Protein AF-A0A357AM21-F1 (afdb_monomer)

Structure (mmCIF, N/CA/C/O backbone):
data_AF-A0A357AM21-F1
#
_entry.id   AF-A0A357AM21-F1
#
loop_
_atom_site.group_PDB
_atom_site.id
_atom_site.type_symbol
_atom_site.label_atom_id
_atom_site.label_alt_id
_atom_site.label_comp_id
_atom_site.label_asym_id
_atom_site.label_entity_id
_atom_site.label_seq_id
_atom_site.pdbx_PDB_ins_code
_atom_site.Cartn_x
_atom_site.Cartn_y
_atom_site.Cartn_z
_atom_site.occupancy
_atom_site.B_iso_or_equiv
_atom_site.auth_seq_id
_atom_site.auth_comp_id
_atom_site.auth_asym_id
_atom_site.auth_atom_id
_atom_site.pdbx_PDB_model_num
ATOM 1 N N . MET A 1 1 ? 16.997 20.916 -19.192 1.00 82.62 1 MET A N 1
ATOM 2 C CA . MET A 1 1 ? 16.559 19.640 -18.604 1.00 82.62 1 MET A CA 1
ATOM 3 C C . MET A 1 1 ? 15.488 18.993 -19.462 1.00 82.62 1 MET A C 1
ATOM 5 O O . MET A 1 1 ? 14.490 19.648 -19.767 1.00 82.62 1 MET A O 1
ATOM 9 N N . THR A 1 2 ? 15.699 17.736 -19.837 1.00 97.06 2 THR A N 1
ATOM 10 C CA . THR A 1 2 ? 14.706 16.855 -20.466 1.00 97.06 2 THR A CA 1
ATOM 11 C C . THR A 1 2 ? 13.596 16.484 -19.473 1.00 97.06 2 THR A C 1
ATOM 13 O O . THR A 1 2 ? 13.718 16.720 -18.271 1.00 97.06 2 THR A O 1
ATOM 16 N N . ILE A 1 3 ? 12.493 15.899 -19.955 1.00 96.06 3 ILE A N 1
ATOM 17 C CA . ILE A 1 3 ? 11.417 15.403 -19.075 1.00 96.06 3 ILE A CA 1
ATOM 18 C C . ILE A 1 3 ? 11.943 14.318 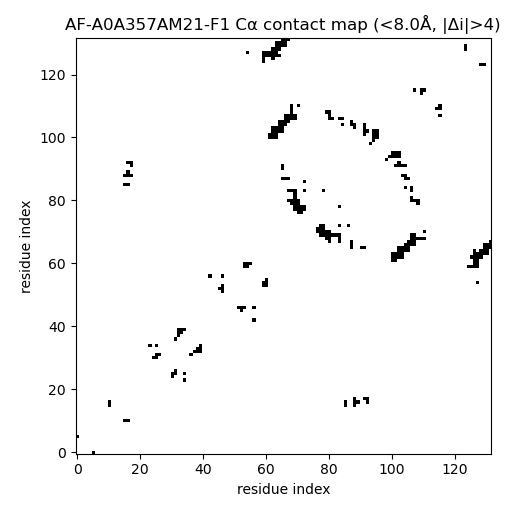-18.128 1.00 96.06 3 ILE A C 1
ATOM 20 O O . ILE A 1 3 ? 11.600 14.332 -16.951 1.00 96.06 3 ILE A O 1
ATOM 24 N N . GLY A 1 4 ? 12.802 13.419 -18.621 1.00 96.62 4 GLY A N 1
ATOM 25 C CA . GLY A 1 4 ? 13.395 12.362 -17.800 1.00 96.62 4 GLY A CA 1
ATOM 26 C C . GLY A 1 4 ? 14.225 12.921 -16.644 1.00 96.62 4 GLY A C 1
ATOM 27 O O . GLY A 1 4 ? 14.042 12.507 -15.505 1.00 96.62 4 GLY A O 1
ATOM 28 N N . GLU A 1 5 ? 15.066 13.925 -16.909 1.00 97.62 5 GLU A N 1
ATOM 29 C CA . GLU A 1 5 ? 15.870 14.587 -15.869 1.00 97.62 5 GLU A CA 1
ATOM 30 C C . GLU A 1 5 ? 14.989 15.267 -14.812 1.00 97.62 5 GLU A C 1
ATOM 32 O O . GLU A 1 5 ? 15.217 15.094 -13.616 1.00 97.62 5 GLU A O 1
ATOM 37 N N . LYS A 1 6 ? 13.931 15.972 -15.243 1.00 98.25 6 LYS A N 1
ATOM 38 C CA . LYS A 1 6 ? 12.957 16.578 -14.320 1.00 98.25 6 LYS A CA 1
ATOM 39 C C . LYS A 1 6 ? 12.241 15.528 -13.472 1.00 98.25 6 LYS A C 1
ATOM 41 O O . LYS A 1 6 ? 12.019 15.762 -12.291 1.00 98.25 6 LYS A O 1
ATOM 46 N N . ALA A 1 7 ? 11.876 14.388 -14.060 1.00 97.88 7 ALA A N 1
ATOM 47 C CA . ALA A 1 7 ? 11.186 13.316 -13.349 1.00 97.88 7 ALA A CA 1
ATOM 48 C C . ALA A 1 7 ? 12.064 12.705 -12.248 1.00 97.88 7 ALA A C 1
ATOM 50 O O . ALA A 1 7 ? 11.586 12.502 -11.134 1.00 97.88 7 ALA A O 1
ATOM 51 N N . VAL A 1 8 ? 13.350 12.468 -12.532 1.00 98.25 8 VAL A N 1
ATOM 52 C CA . VAL A 1 8 ? 14.305 11.975 -11.527 1.00 98.25 8 VAL A CA 1
ATOM 53 C C . VAL A 1 8 ? 14.471 12.989 -10.397 1.00 98.25 8 VAL A C 1
ATOM 55 O O . VAL A 1 8 ? 14.348 12.612 -9.234 1.00 98.25 8 VAL A O 1
ATOM 58 N N . GLN A 1 9 ? 14.687 14.268 -10.722 1.00 98.38 9 GLN A N 1
ATOM 59 C CA . GLN A 1 9 ? 14.807 15.323 -9.713 1.00 98.38 9 GLN A CA 1
ATOM 60 C C . GLN A 1 9 ? 13.558 15.395 -8.823 1.00 98.38 9 GLN A C 1
ATOM 62 O O . GLN A 1 9 ? 13.674 15.385 -7.602 1.00 98.38 9 GLN A O 1
ATOM 67 N N . ALA A 1 10 ? 12.369 15.390 -9.425 1.00 98.31 10 ALA A N 1
ATOM 68 C CA . ALA A 1 10 ? 11.113 15.456 -8.691 1.00 98.31 10 ALA A CA 1
ATOM 69 C C . ALA A 1 10 ? 10.926 14.262 -7.741 1.00 98.31 10 ALA A C 1
ATOM 71 O O . ALA A 1 10 ? 10.541 14.443 -6.594 1.00 98.31 10 ALA A O 1
ATOM 72 N N . HIS A 1 11 ? 11.256 13.041 -8.173 1.00 98.38 11 HIS A N 1
ATOM 73 C CA . HIS A 1 11 ? 11.169 11.858 -7.310 1.00 98.38 11 HIS A CA 1
ATOM 74 C C . HIS A 1 11 ? 12.124 11.917 -6.106 1.00 98.38 11 HIS A C 1
ATOM 76 O O . HIS A 1 11 ? 11.789 11.385 -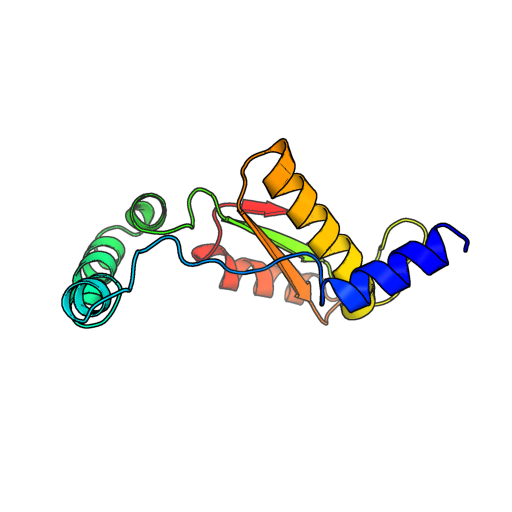5.048 1.00 98.38 11 HIS A O 1
ATOM 82 N N . VAL A 1 12 ? 13.287 12.564 -6.251 1.00 98.31 12 VAL A N 1
ATOM 83 C CA . VAL A 1 12 ? 14.208 12.827 -5.132 1.00 98.31 12 VAL A CA 1
ATOM 84 C C . VAL A 1 12 ? 13.621 13.872 -4.185 1.00 98.31 12 VAL A C 1
ATOM 86 O O . VAL A 1 12 ? 13.625 13.662 -2.975 1.00 98.31 12 VAL A O 1
ATOM 89 N N . GLU A 1 13 ? 13.095 14.974 -4.722 1.00 98.19 13 GLU A N 1
ATOM 90 C CA . GLU A 1 13 ? 12.502 16.061 -3.933 1.00 98.19 13 GLU A CA 1
ATOM 91 C C . GLU A 1 13 ? 11.265 15.608 -3.148 1.00 98.19 13 GLU A C 1
ATOM 93 O O . GLU A 1 13 ? 11.113 15.967 -1.983 1.00 98.19 13 GLU A O 1
ATOM 98 N N . TRP A 1 14 ? 10.403 14.794 -3.760 1.00 97.94 14 TRP A N 1
ATOM 99 C CA . TRP A 1 14 ? 9.203 14.258 -3.115 1.00 97.94 14 TRP A CA 1
ATOM 100 C C . TRP A 1 14 ? 9.485 13.083 -2.174 1.00 97.94 14 TRP A C 1
ATOM 102 O O . TRP A 1 14 ? 8.643 12.766 -1.342 1.00 97.94 14 TRP A O 1
ATOM 112 N N . GLN A 1 15 ? 10.662 12.454 -2.285 1.00 97.38 15 GLN A N 1
ATOM 113 C CA . GLN A 1 15 ? 11.016 11.230 -1.554 1.00 97.38 15 GLN A CA 1
ATOM 114 C C . GLN A 1 15 ? 10.037 10.070 -1.827 1.00 97.38 15 GLN A C 1
ATOM 116 O O . GLN A 1 15 ? 9.663 9.324 -0.925 1.00 97.38 15 GLN A O 1
ATOM 121 N N . GLY A 1 16 ? 9.640 9.909 -3.094 1.00 97.50 16 GLY A N 1
ATOM 122 C CA . GLY A 1 16 ? 8.512 9.059 -3.496 1.00 97.50 16 GLY A CA 1
ATOM 123 C C . GLY A 1 16 ? 7.236 9.876 -3.707 1.00 97.50 16 GLY A C 1
ATOM 124 O O . GLY A 1 16 ? 7.220 11.083 -3.507 1.00 97.50 16 GLY A O 1
ATOM 125 N N . LYS A 1 17 ? 6.166 9.256 -4.204 1.00 98.06 17 LYS A N 1
ATOM 126 C CA . LYS A 1 17 ? 4.940 9.984 -4.610 1.00 98.06 17 LYS A CA 1
ATOM 127 C C . LYS A 1 17 ? 3.747 9.806 -3.683 1.00 98.06 17 LYS A C 1
ATOM 129 O O . LYS A 1 17 ? 2.680 10.348 -3.967 1.00 98.06 17 LYS A O 1
ATOM 134 N N . ILE A 1 18 ? 3.892 9.006 -2.635 1.00 97.94 18 ILE A N 1
ATOM 135 C CA . ILE A 1 18 ? 2.804 8.679 -1.717 1.00 97.94 18 ILE A CA 1
ATOM 136 C C . ILE A 1 18 ? 3.255 8.852 -0.273 1.00 97.94 18 ILE A C 1
ATOM 138 O O . ILE A 1 18 ? 4.426 8.695 0.055 1.00 97.94 18 ILE A O 1
ATOM 142 N N . GLU A 1 19 ? 2.292 9.114 0.597 1.00 97.69 19 GLU A N 1
ATOM 143 C CA . GLU A 1 19 ? 2.487 9.227 2.036 1.00 97.69 19 GLU A CA 1
ATOM 144 C C . GLU A 1 19 ? 1.284 8.626 2.773 1.00 97.69 19 GLU A C 1
ATOM 146 O O . GLU A 1 19 ? 0.187 8.502 2.219 1.00 97.69 19 GLU A O 1
ATOM 151 N N . VAL A 1 20 ? 1.487 8.245 4.035 1.00 97.50 20 VAL A N 1
ATOM 152 C CA . VAL A 1 20 ? 0.411 7.784 4.919 1.00 97.50 20 VAL A CA 1
ATOM 153 C C . VAL A 1 20 ? 0.076 8.906 5.887 1.00 97.50 20 VAL A C 1
ATOM 155 O O . VAL A 1 20 ? 0.868 9.238 6.764 1.00 97.50 20 VAL A O 1
ATOM 158 N N . ILE A 1 21 ? -1.125 9.460 5.751 1.00 96.19 21 ILE A N 1
ATOM 159 C CA . ILE A 1 21 ? -1.614 10.546 6.601 1.00 96.19 21 ILE A CA 1
ATOM 160 C C . ILE A 1 21 ? -2.670 9.989 7.555 1.00 96.19 21 ILE A C 1
ATOM 162 O O . ILE A 1 21 ? -3.617 9.320 7.127 1.00 96.19 21 ILE A O 1
ATOM 166 N N . SER A 1 22 ? -2.532 10.281 8.853 1.00 95.94 22 SER A N 1
ATOM 167 C CA . SER A 1 22 ? -3.542 9.886 9.838 1.00 95.94 22 SER A CA 1
ATOM 168 C C . SER A 1 22 ? -4.874 10.571 9.549 1.00 95.94 22 SER A C 1
ATOM 170 O O . SER A 1 22 ? -4.950 11.790 9.411 1.00 95.94 22 SER A O 1
ATOM 172 N N . ARG A 1 23 ? -5.947 9.777 9.508 1.00 95.00 23 ARG A N 1
ATOM 173 C CA . ARG A 1 23 ? -7.323 10.291 9.444 1.00 95.00 23 ARG A CA 1
ATOM 174 C C . ARG A 1 23 ? -7.927 10.522 10.825 1.00 95.00 23 ARG A C 1
ATOM 176 O O . ARG A 1 23 ? -8.868 11.298 10.945 1.00 95.00 23 ARG A O 1
ATOM 183 N N . ALA A 1 24 ? -7.422 9.822 11.840 1.00 96.12 24 ALA A N 1
ATOM 184 C CA . ALA A 1 24 ? -7.843 10.017 13.217 1.00 96.12 24 ALA A CA 1
ATOM 185 C C . ALA A 1 24 ? -7.057 11.198 13.812 1.00 96.12 24 ALA A C 1
ATOM 187 O O . ALA A 1 24 ? -5.825 11.218 13.681 1.00 96.12 24 ALA A O 1
ATOM 188 N N . PRO A 1 25 ? -7.724 12.175 14.452 1.00 94.56 25 PRO A N 1
ATOM 189 C CA . PRO A 1 25 ? -7.023 13.191 15.221 1.00 94.56 25 PRO A CA 1
ATOM 190 C C . PRO A 1 25 ? -6.334 12.519 16.411 1.00 94.56 25 PRO A C 1
ATOM 192 O O . PRO A 1 25 ? -6.926 11.673 17.080 1.00 94.56 25 PRO A O 1
ATOM 195 N N . VAL A 1 26 ? -5.068 12.864 16.634 1.00 96.69 26 VAL A N 1
ATOM 196 C CA . VAL A 1 26 ? -4.284 12.402 17.785 1.00 96.69 26 VAL A CA 1
ATOM 197 C C . VAL A 1 26 ? -3.469 13.585 18.298 1.00 96.69 26 VAL A C 1
ATOM 199 O O . VAL A 1 26 ? -2.285 13.734 18.011 1.00 96.69 26 VAL A O 1
ATOM 202 N N . THR A 1 27 ? -4.145 14.480 19.008 1.00 97.50 27 THR A N 1
ATOM 203 C CA . THR A 1 27 ? -3.591 15.731 19.546 1.00 97.50 27 THR A CA 1
ATOM 204 C C . THR A 1 27 ? -3.453 15.707 21.064 1.00 97.50 27 THR A C 1
ATOM 206 O O . THR A 1 27 ? -2.727 16.515 21.641 1.00 97.50 27 THR A O 1
ATOM 209 N N . ASN A 1 28 ? -4.130 14.768 21.726 1.00 97.69 28 ASN A N 1
ATOM 210 C CA . ASN A 1 28 ? -4.121 14.616 23.173 1.00 97.69 28 ASN A CA 1
ATOM 211 C C . ASN A 1 28 ? -4.231 13.137 23.584 1.00 97.69 28 ASN A C 1
ATOM 213 O O . ASN A 1 28 ? -4.376 12.233 22.758 1.00 97.69 28 ASN A O 1
ATOM 217 N N . LYS A 1 29 ? -4.126 12.891 24.893 1.00 97.81 29 LYS A N 1
ATOM 218 C CA . LYS A 1 29 ? -4.117 11.543 25.472 1.00 97.81 29 LYS A CA 1
ATOM 219 C C . LYS A 1 29 ? -5.441 10.799 25.277 1.00 97.81 29 LYS A C 1
ATOM 221 O O . LYS A 1 29 ? -5.418 9.584 25.079 1.00 97.81 29 LYS A O 1
ATOM 226 N N . ASP A 1 30 ? -6.565 11.502 25.345 1.00 97.69 30 ASP A N 1
ATOM 227 C CA . ASP A 1 30 ? -7.888 10.886 25.233 1.00 97.69 30 ASP A CA 1
ATOM 228 C C . ASP A 1 30 ? -8.131 10.423 23.793 1.00 97.69 30 ASP A C 1
ATOM 230 O O . ASP A 1 30 ? -8.514 9.278 23.567 1.00 97.69 30 ASP A O 1
ATOM 234 N N . GLU A 1 31 ? -7.776 11.255 22.811 1.00 97.62 31 GLU A N 1
ATOM 235 C CA . GLU A 1 31 ? -7.787 10.895 21.389 1.00 97.62 31 GLU A CA 1
ATOM 236 C C . GLU A 1 31 ? -6.870 9.706 21.083 1.00 97.62 31 GLU A C 1
ATOM 238 O O . GLU A 1 31 ? -7.288 8.758 20.417 1.00 97.62 31 GLU A O 1
ATOM 243 N N . LEU A 1 32 ? -5.646 9.700 21.626 1.00 97.62 32 LEU A N 1
ATOM 244 C CA . LEU A 1 32 ? -4.735 8.559 21.495 1.00 97.62 32 LEU A CA 1
ATOM 245 C C . LEU A 1 32 ? -5.339 7.278 22.091 1.00 97.62 32 LEU A C 1
ATOM 247 O O . LEU A 1 32 ? -5.208 6.206 21.507 1.00 97.62 32 LEU A O 1
ATOM 251 N N . SER A 1 33 ? -6.018 7.390 23.233 1.00 97.44 33 SER A N 1
ATOM 252 C CA . SER A 1 33 ? -6.647 6.257 23.920 1.00 97.44 33 SER A CA 1
ATOM 253 C C . SER A 1 33 ? -7.842 5.682 23.156 1.00 97.44 33 SER A C 1
ATOM 255 O O . SER A 1 33 ? -8.177 4.517 23.353 1.00 97.44 33 SER A O 1
ATOM 257 N N . ILE A 1 34 ? -8.482 6.479 22.293 1.00 97.44 34 ILE A N 1
ATOM 258 C CA . ILE A 1 34 ? -9.557 6.043 21.391 1.00 97.44 34 ILE A CA 1
ATOM 259 C C . ILE A 1 34 ? -8.973 5.420 20.120 1.00 97.44 34 ILE A C 1
ATOM 261 O O . ILE A 1 34 ? -9.387 4.332 19.723 1.00 97.44 34 ILE A O 1
ATOM 265 N N . ALA A 1 35 ? -8.011 6.099 19.484 1.00 97.06 35 ALA A N 1
ATOM 266 C CA . ALA A 1 35 ? -7.378 5.640 18.247 1.00 97.06 35 ALA A CA 1
ATOM 267 C C . ALA A 1 35 ? -6.511 4.385 18.452 1.00 97.06 35 ALA A C 1
ATOM 269 O O . ALA A 1 35 ? -6.281 3.623 17.512 1.00 97.06 35 ALA A O 1
ATOM 270 N N . TYR A 1 36 ? -6.027 4.173 19.676 1.00 96.38 36 TYR A N 1
ATOM 271 C CA . TYR A 1 36 ? -5.177 3.056 20.056 1.00 96.38 36 TYR A CA 1
ATOM 272 C C . TYR A 1 36 ? -5.625 2.452 21.395 1.00 96.38 36 TYR A C 1
ATOM 274 O O . TYR A 1 36 ? -6.814 2.397 21.694 1.00 96.38 36 TYR A O 1
ATOM 282 N N . THR A 1 37 ? -4.703 1.917 22.191 1.00 92.25 37 THR A N 1
ATOM 283 C CA . THR A 1 37 ? -5.014 1.287 23.475 1.00 92.25 37 THR A CA 1
ATOM 284 C C . THR A 1 37 ? -5.533 2.311 24.494 1.00 92.25 37 THR A C 1
ATOM 286 O O . THR A 1 37 ? -4.882 3.338 24.687 1.00 92.25 37 THR A O 1
ATOM 289 N N . PRO A 1 38 ? -6.625 2.011 25.228 1.00 95.88 38 PRO A N 1
ATOM 290 C CA . PRO A 1 38 ? -7.386 0.754 25.222 1.00 95.88 38 PRO A CA 1
ATOM 291 C C . PRO A 1 38 ? -8.543 0.685 24.206 1.00 95.88 38 PRO A C 1
ATOM 293 O O . PRO A 1 38 ? -9.074 -0.403 23.988 1.00 95.88 38 PRO A O 1
ATOM 296 N N . GLY A 1 39 ? -8.945 1.797 23.587 1.00 96.62 39 GLY A N 1
ATOM 297 C CA . GLY A 1 39 ? -10.147 1.902 22.750 1.00 96.62 39 GLY A CA 1
ATOM 298 C C . GLY A 1 39 ? -10.166 0.988 21.521 1.00 96.62 39 GLY A C 1
ATOM 299 O O . GLY A 1 39 ? -11.202 0.398 21.214 1.00 96.62 39 GLY A O 1
ATOM 300 N N . VAL A 1 40 ? -9.015 0.787 20.871 1.00 97.69 40 VAL A N 1
ATOM 301 C CA . VAL A 1 40 ? -8.863 -0.052 19.664 1.00 97.69 40 VAL A CA 1
ATOM 302 C C . VAL A 1 40 ? -9.304 -1.507 19.868 1.00 97.69 40 VAL A C 1
ATOM 304 O O . VAL A 1 40 ? -9.646 -2.192 18.905 1.00 97.69 40 VAL A O 1
ATOM 307 N N . ALA A 1 41 ? -9.361 -1.986 21.116 1.00 98.44 41 ALA A N 1
ATOM 308 C CA . ALA A 1 41 ? -9.828 -3.333 21.423 1.00 98.44 41 ALA A CA 1
ATOM 309 C C . ALA A 1 41 ? -11.286 -3.562 20.987 1.00 98.44 41 ALA A C 1
ATOM 311 O O . ALA A 1 41 ? -11.617 -4.651 20.518 1.00 98.44 41 ALA A O 1
ATOM 312 N N . GLN A 1 42 ? -12.154 -2.550 21.097 1.00 98.56 42 GLN A N 1
ATOM 313 C CA . GLN A 1 42 ? -13.575 -2.726 20.802 1.00 98.56 42 GLN A CA 1
ATOM 314 C C . GLN A 1 42 ? -13.841 -2.966 19.303 1.00 98.56 42 GLN A C 1
ATOM 316 O O . GLN A 1 42 ? -14.499 -3.963 18.999 1.00 98.56 42 GLN A O 1
ATOM 321 N N . PRO A 1 43 ? -13.306 -2.167 18.351 1.00 98.44 43 PRO A N 1
ATOM 322 C CA . PRO A 1 43 ? -13.391 -2.496 16.926 1.00 98.44 43 PRO A CA 1
ATOM 323 C C . PRO A 1 43 ? -12.851 -3.891 16.586 1.00 98.44 43 PRO A C 1
ATOM 325 O O . PRO A 1 43 ? -13.478 -4.609 15.812 1.00 98.44 43 PRO A O 1
ATOM 328 N N . CYS A 1 44 ? -11.738 -4.316 17.199 1.00 98.56 44 CYS A N 1
ATOM 329 C CA . CYS A 1 44 ? -11.186 -5.658 16.987 1.00 98.56 44 CYS A CA 1
ATOM 330 C C . CYS A 1 44 ? -12.167 -6.765 17.402 1.00 98.56 44 CYS A C 1
ATOM 332 O O . CYS A 1 44 ? -12.368 -7.716 16.650 1.00 98.56 44 CYS A O 1
ATOM 334 N N . LEU A 1 45 ? -12.801 -6.640 18.573 1.00 98.62 45 LEU A N 1
ATOM 335 C CA . LEU A 1 45 ? -13.797 -7.605 19.052 1.00 98.62 45 LEU A CA 1
ATOM 336 C C . LEU A 1 45 ? -15.065 -7.609 18.190 1.00 98.62 45 LEU A C 1
ATOM 338 O O . LEU A 1 45 ? -15.676 -8.658 18.006 1.00 98.62 45 LEU A O 1
ATOM 342 N N . GLU A 1 46 ? -15.468 -6.460 17.645 1.00 98.75 46 GLU A N 1
ATOM 343 C CA . GLU A 1 46 ? -16.591 -6.390 16.706 1.00 98.75 46 GLU A CA 1
ATOM 344 C C . GLU A 1 46 ? -16.272 -7.094 15.380 1.00 98.75 46 GLU A C 1
ATOM 346 O O . GLU A 1 46 ? -17.090 -7.883 14.914 1.00 98.75 46 GLU A O 1
ATOM 351 N N . ILE A 1 47 ? -15.071 -6.894 14.824 1.00 98.62 47 ILE A N 1
ATOM 352 C CA . ILE A 1 47 ? -14.610 -7.591 13.608 1.00 98.62 47 ILE A CA 1
ATOM 353 C C . ILE A 1 47 ? -14.433 -9.095 13.857 1.00 98.62 47 ILE A C 1
ATOM 355 O O . ILE A 1 47 ? -14.679 -9.910 12.974 1.00 98.62 47 ILE A O 1
ATOM 359 N N . GLN A 1 48 ? -14.025 -9.493 15.065 1.00 98.50 48 GLN A N 1
ATOM 360 C CA . GLN A 1 48 ? -13.919 -10.908 15.424 1.00 98.50 48 GLN A CA 1
ATOM 361 C C . GLN A 1 48 ? -15.283 -11.613 15.398 1.00 98.50 48 GLN A C 1
ATOM 363 O O . GLN A 1 48 ? -15.355 -12.783 15.025 1.00 98.50 48 GLN A O 1
ATOM 368 N N . LYS A 1 49 ? -16.356 -10.921 15.806 1.00 98.62 49 LYS A N 1
ATOM 369 C CA . LYS A 1 49 ? -17.728 -11.456 15.763 1.00 98.62 49 LYS A CA 1
ATOM 370 C C . LYS A 1 49 ? -18.269 -11.521 14.337 1.00 98.62 49 LYS A C 1
ATOM 372 O O . LYS A 1 49 ? -19.013 -12.442 14.020 1.00 98.62 49 LYS A O 1
ATOM 377 N N . ASP A 1 50 ? -17.914 -10.537 13.517 1.00 98.38 50 ASP A N 1
ATOM 378 C CA . ASP A 1 50 ? -18.343 -10.415 12.130 1.00 98.38 50 ASP A CA 1
ATOM 379 C C . ASP A 1 50 ? -17.236 -9.768 11.285 1.00 98.38 50 ASP A C 1
ATOM 381 O O . ASP A 1 50 ? -16.964 -8.569 11.384 1.00 98.38 50 ASP A O 1
ATOM 385 N N . VAL A 1 51 ? -16.598 -10.579 10.438 1.00 97.69 51 VAL A N 1
ATOM 386 C CA . VAL A 1 51 ? -15.447 -10.169 9.623 1.00 97.69 51 VAL A CA 1
ATOM 387 C C . VAL A 1 51 ? -15.818 -9.066 8.626 1.00 97.69 51 VAL A C 1
ATOM 389 O O . VAL A 1 51 ? -14.962 -8.236 8.293 1.00 97.69 51 VAL A O 1
ATOM 392 N N . AS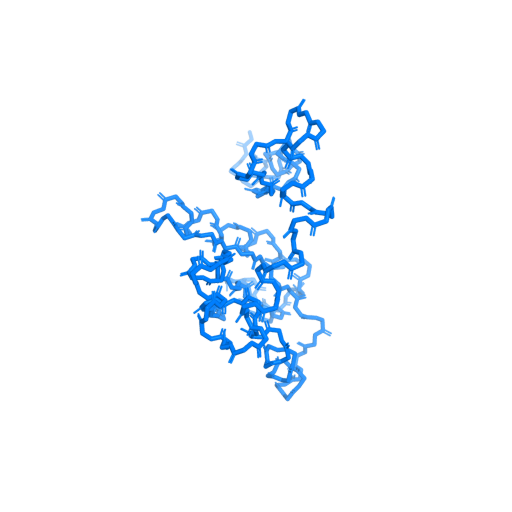P A 1 52 ? -17.075 -8.990 8.183 1.00 97.62 52 ASP A N 1
ATOM 393 C CA . ASP A 1 52 ? -17.511 -7.987 7.206 1.00 97.62 52 ASP A CA 1
ATOM 394 C C . ASP A 1 52 ? -17.543 -6.576 7.803 1.00 97.62 52 ASP A C 1
ATOM 396 O O . ASP A 1 52 ? -17.302 -5.600 7.087 1.00 97.62 52 ASP A O 1
ATOM 400 N N . LYS A 1 53 ? -17.635 -6.446 9.136 1.00 98.50 53 LYS A N 1
ATOM 401 C CA . LYS A 1 53 ? -17.433 -5.158 9.822 1.00 98.50 53 LYS A CA 1
ATOM 402 C C . LYS A 1 53 ? -16.054 -4.553 9.573 1.00 98.50 53 LYS A C 1
ATOM 404 O O . LYS A 1 53 ? -15.870 -3.360 9.799 1.00 98.50 53 LYS A O 1
ATOM 409 N N . SER A 1 54 ? -15.077 -5.317 9.073 1.00 98.38 54 SER A N 1
ATOM 410 C CA . SER A 1 54 ? -13.795 -4.751 8.634 1.00 98.38 54 SER A CA 1
ATOM 411 C C . SER A 1 54 ? -13.953 -3.724 7.506 1.00 98.38 54 SER A C 1
ATOM 413 O O . SER A 1 54 ? -13.149 -2.796 7.428 1.00 98.38 54 SER A O 1
ATOM 415 N N . TYR A 1 55 ? -14.990 -3.827 6.667 1.00 98.25 55 TYR A N 1
ATOM 416 C CA . TYR A 1 55 ? -15.301 -2.812 5.659 1.00 98.25 55 TYR A CA 1
ATOM 417 C C . TYR A 1 55 ? -15.802 -1.508 6.304 1.00 98.25 55 TYR A C 1
ATOM 419 O O . TYR A 1 55 ? -15.419 -0.423 5.872 1.00 98.25 55 TYR A O 1
ATOM 427 N N . GLU A 1 56 ? -16.576 -1.593 7.384 1.00 98.25 56 GLU A N 1
ATOM 428 C CA . GLU A 1 56 ? -17.125 -0.426 8.088 1.00 98.25 56 GLU A CA 1
ATOM 429 C C . GLU A 1 56 ? -16.107 0.241 9.023 1.00 98.25 56 GLU A C 1
ATOM 431 O O . GLU A 1 56 ? -15.964 1.463 9.045 1.00 98.25 56 GLU A O 1
ATOM 436 N N . LEU A 1 57 ? -15.385 -0.569 9.800 1.00 98.19 57 LEU A N 1
ATOM 437 C CA . LEU A 1 57 ? -14.557 -0.123 10.924 1.00 98.19 57 LEU A CA 1
ATOM 438 C C . LEU A 1 57 ? -13.097 0.147 10.542 1.00 98.19 57 LEU A C 1
ATOM 440 O O . LEU A 1 57 ? -12.302 0.552 11.389 1.00 98.19 57 LEU A O 1
ATOM 444 N N . THR A 1 58 ? -12.715 -0.080 9.283 1.00 98.12 58 THR A N 1
ATOM 445 C CA . THR A 1 58 ? -11.339 0.128 8.812 1.00 98.12 58 THR A CA 1
ATOM 446 C C . THR A 1 58 ? -11.301 0.799 7.440 1.00 98.12 58 THR A C 1
ATOM 448 O O . THR A 1 58 ? -12.323 1.024 6.788 1.00 98.12 58 THR A O 1
ATOM 451 N N . ARG A 1 59 ? -10.092 1.106 6.951 1.00 97.44 59 ARG A N 1
ATOM 452 C CA . ARG A 1 59 ? -9.897 1.597 5.579 1.00 97.44 59 ARG A CA 1
ATOM 453 C C . ARG A 1 59 ? -10.109 0.533 4.504 1.00 97.44 59 ARG A C 1
ATOM 455 O O . ARG A 1 59 ? -10.147 0.916 3.338 1.00 97.44 59 ARG A O 1
ATOM 462 N N . ARG A 1 60 ? -10.299 -0.748 4.857 1.00 97.94 60 ARG A N 1
ATOM 463 C CA . ARG A 1 60 ? -10.454 -1.855 3.899 1.00 97.94 60 ARG A CA 1
ATOM 464 C C . ARG A 1 60 ? -11.475 -1.548 2.800 1.00 97.94 60 ARG A C 1
ATOM 466 O O . ARG A 1 60 ? -11.191 -1.840 1.648 1.00 97.94 60 ARG A O 1
ATOM 473 N N . HIS A 1 61 ? -12.593 -0.878 3.103 1.00 98.00 61 HIS A N 1
ATOM 474 C CA . HIS A 1 61 ? -13.604 -0.520 2.091 1.00 98.00 61 HIS A CA 1
ATOM 475 C C . HIS A 1 61 ? -13.116 0.361 0.941 1.00 98.00 61 HIS A C 1
ATOM 477 O O . HIS A 1 61 ? -13.767 0.404 -0.096 1.00 98.00 61 HIS A O 1
ATOM 483 N N . ASN A 1 62 ? -12.016 1.090 1.115 1.00 98.44 62 ASN A N 1
ATOM 484 C CA . ASN A 1 62 ? -11.516 2.023 0.112 1.00 98.44 62 ASN A CA 1
ATOM 485 C C . ASN A 1 62 ? -9.989 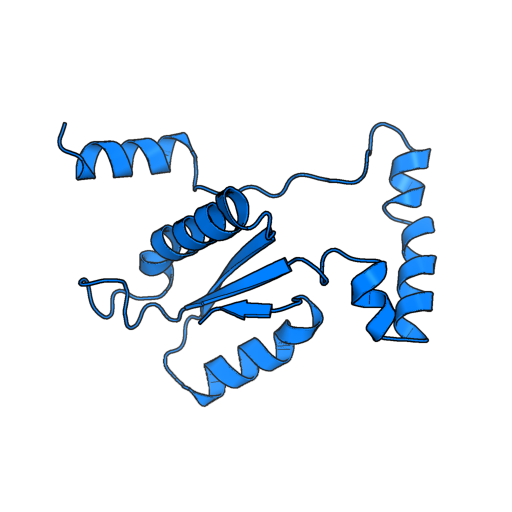1.930 -0.057 1.00 98.44 62 ASN A C 1
ATOM 487 O O . ASN A 1 62 ? -9.375 2.887 -0.519 1.00 98.44 62 ASN A O 1
ATOM 491 N N . LEU A 1 63 ? -9.379 0.808 0.350 1.00 98.62 63 LEU A N 1
ATOM 492 C CA . LEU A 1 63 ? -7.945 0.554 0.212 1.00 98.62 63 LEU A CA 1
ATOM 493 C C . LEU A 1 63 ? -7.691 -0.558 -0.815 1.00 98.62 63 LEU A C 1
ATOM 495 O O . LEU A 1 63 ? -8.147 -1.688 -0.635 1.00 98.62 63 LEU A O 1
ATOM 499 N N . VAL A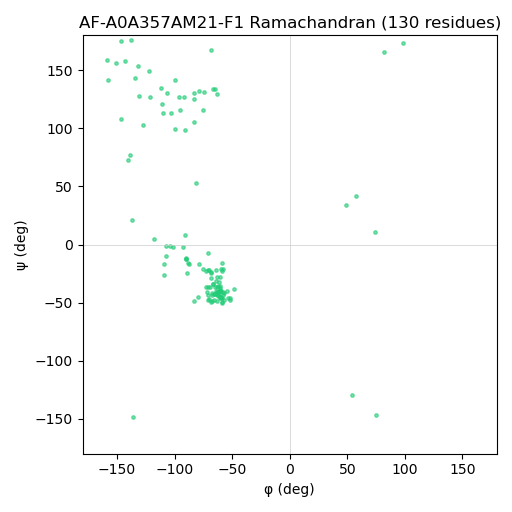 1 64 ? -6.935 -0.247 -1.867 1.00 98.69 64 VAL A N 1
ATOM 500 C CA . VAL A 1 64 ? -6.567 -1.173 -2.950 1.00 98.69 64 VAL A CA 1
ATOM 501 C C . VAL A 1 64 ? -5.071 -1.481 -2.913 1.00 98.69 64 VAL A C 1
ATOM 503 O O . VAL A 1 64 ? -4.246 -0.576 -2.797 1.00 98.69 64 VAL A O 1
ATOM 506 N N . ALA A 1 65 ? -4.703 -2.754 -3.054 1.00 98.75 65 ALA A N 1
ATOM 507 C CA . ALA A 1 65 ? -3.312 -3.137 -3.289 1.00 98.75 65 ALA A CA 1
ATOM 508 C C . ALA A 1 65 ? -2.980 -3.007 -4.778 1.00 98.75 65 ALA A C 1
ATOM 510 O O . ALA A 1 65 ? -3.652 -3.617 -5.607 1.00 98.75 65 ALA A O 1
ATOM 511 N N . VAL A 1 66 ? -1.935 -2.254 -5.114 1.00 98.69 66 VAL A N 1
ATOM 512 C CA . VAL A 1 66 ? -1.382 -2.176 -6.472 1.00 98.69 66 VAL A CA 1
ATOM 513 C C . VAL A 1 66 ? -0.160 -3.081 -6.527 1.00 98.69 66 VAL A C 1
ATOM 515 O O . VAL A 1 66 ? 0.910 -2.723 -6.038 1.00 98.69 66 VAL A O 1
ATOM 518 N N . VAL A 1 67 ? -0.342 -4.281 -7.059 1.00 98.50 67 VAL A N 1
ATOM 519 C CA . VAL A 1 67 ? 0.631 -5.369 -7.006 1.00 98.50 67 VAL A CA 1
ATOM 520 C C . VAL A 1 67 ? 1.406 -5.455 -8.315 1.00 98.50 67 VAL A C 1
ATOM 522 O O . VAL A 1 67 ? 0.845 -5.283 -9.388 1.00 98.50 67 VAL A O 1
ATOM 525 N N . THR A 1 68 ? 2.701 -5.743 -8.237 1.00 98.31 68 THR A N 1
ATOM 526 C CA . THR A 1 68 ? 3.522 -6.094 -9.403 1.00 98.31 68 THR A CA 1
ATOM 527 C C . THR A 1 68 ? 4.658 -7.017 -8.983 1.00 98.31 68 THR A C 1
ATOM 529 O O . THR A 1 68 ? 5.083 -6.986 -7.832 1.00 98.31 68 THR A O 1
ATOM 532 N N . ASP A 1 69 ? 5.195 -7.803 -9.907 1.00 98.00 69 ASP A N 1
ATOM 533 C CA . ASP A 1 69 ? 6.484 -8.486 -9.758 1.00 98.00 69 ASP A CA 1
ATOM 534 C C . ASP A 1 69 ? 7.610 -7.800 -10.562 1.00 98.00 69 ASP A C 1
ATOM 536 O O . ASP A 1 69 ? 8.758 -8.236 -10.544 1.00 98.00 69 ASP A O 1
ATOM 540 N N . GLY A 1 70 ? 7.288 -6.718 -11.285 1.00 97.75 70 GLY A N 1
ATOM 541 C CA . GLY A 1 70 ? 8.229 -5.994 -12.138 1.00 97.75 70 GLY A CA 1
ATOM 542 C C . GLY A 1 70 ? 8.592 -6.698 -13.451 1.00 97.75 70 GLY A C 1
ATOM 543 O O . GLY A 1 70 ? 9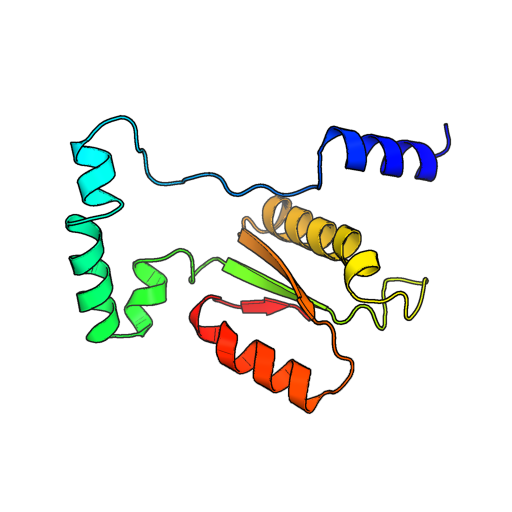.502 -6.237 -14.143 1.00 97.75 70 GLY A O 1
ATOM 544 N N . SER A 1 71 ? 7.890 -7.777 -13.822 1.00 96.88 71 SER A N 1
ATOM 545 C CA . SER A 1 71 ? 8.154 -8.527 -15.061 1.00 96.88 71 SER A CA 1
ATOM 546 C C . SER A 1 71 ? 7.723 -7.797 -16.341 1.00 96.88 71 SER A C 1
ATOM 548 O O . SER A 1 71 ? 8.266 -8.064 -17.413 1.00 96.88 71 SER A O 1
ATOM 550 N N . ALA A 1 72 ? 6.780 -6.854 -16.239 1.00 95.56 72 ALA A N 1
ATOM 551 C CA . ALA A 1 72 ? 6.246 -6.082 -17.362 1.00 95.56 72 ALA A CA 1
ATOM 552 C C . ALA A 1 72 ? 6.018 -4.608 -16.983 1.00 95.56 72 ALA A C 1
ATOM 554 O O . ALA A 1 72 ? 4.886 -4.145 -16.815 1.00 95.56 72 ALA A O 1
ATOM 555 N N . VAL A 1 73 ? 7.105 -3.846 -16.837 1.00 93.75 73 VAL A N 1
ATOM 556 C CA . VAL A 1 73 ? 7.019 -2.422 -16.484 1.00 93.75 73 VAL A CA 1
ATOM 557 C C . VAL A 1 73 ? 6.968 -1.563 -17.748 1.00 93.75 73 VAL A C 1
ATOM 559 O O . VAL A 1 73 ? 7.994 -1.235 -18.343 1.00 93.75 73 VAL A O 1
ATOM 562 N N . LEU A 1 74 ? 5.759 -1.154 -18.144 1.00 93.31 74 LEU A N 1
ATOM 563 C CA . LEU A 1 74 ? 5.520 -0.322 -19.334 1.00 93.31 74 LEU A CA 1
ATOM 564 C C . LEU A 1 74 ? 6.152 -0.960 -20.592 1.00 93.31 74 LEU A C 1
ATOM 566 O O . LEU A 1 74 ? 5.936 -2.136 -20.863 1.00 93.31 74 LEU A O 1
ATOM 570 N N . GLY A 1 75 ? 6.935 -0.197 -21.360 1.00 93.06 75 GLY A N 1
ATOM 571 C CA . GLY A 1 75 ? 7.724 -0.695 -22.492 1.00 93.06 75 GLY A CA 1
ATOM 572 C C . GLY A 1 75 ? 9.149 -1.129 -22.130 1.00 93.06 75 GLY A C 1
ATOM 573 O O . GLY A 1 75 ? 9.945 -1.362 -23.033 1.00 93.06 75 GLY A O 1
ATOM 574 N N . LEU A 1 76 ? 9.496 -1.189 -20.839 1.00 94.88 76 LEU A N 1
ATOM 575 C CA . LEU A 1 76 ? 10.854 -1.494 -20.367 1.00 94.88 76 LEU A CA 1
ATOM 576 C C . LEU A 1 76 ? 11.090 -2.998 -20.161 1.00 94.88 76 LEU A C 1
ATOM 578 O O . LEU A 1 76 ? 12.230 -3.421 -19.999 1.00 94.88 76 LEU A O 1
ATOM 582 N N . GLY A 1 77 ? 10.027 -3.807 -20.192 1.00 96.31 77 GLY A N 1
ATOM 583 C CA . GLY A 1 77 ? 10.099 -5.251 -19.980 1.00 96.31 77 GLY A CA 1
ATOM 584 C C . GLY A 1 77 ? 10.309 -5.619 -18.511 1.00 96.31 77 GLY A C 1
ATOM 585 O O . GLY A 1 77 ? 9.798 -4.940 -17.615 1.00 96.31 77 GLY A O 1
ATOM 586 N N . ASN A 1 78 ? 11.042 -6.712 -18.284 1.00 97.19 78 ASN A N 1
ATOM 587 C CA . ASN A 1 78 ? 11.358 -7.193 -16.945 1.00 97.19 78 ASN A CA 1
ATOM 588 C C . ASN A 1 78 ? 12.565 -6.434 -16.388 1.00 97.19 78 ASN A C 1
ATOM 590 O O . ASN A 1 78 ? 13.702 -6.678 -16.794 1.00 97.19 78 ASN A O 1
ATOM 594 N N . ILE A 1 79 ? 12.300 -5.521 -15.457 1.00 97.94 79 ILE A N 1
ATOM 595 C CA . ILE A 1 79 ? 13.320 -4.716 -14.768 1.00 97.94 79 ILE A CA 1
ATOM 596 C C . ILE A 1 79 ? 13.334 -4.966 -13.254 1.00 97.94 79 ILE A C 1
ATOM 598 O O . ILE A 1 79 ? 14.091 -4.327 -12.525 1.00 97.94 79 ILE A O 1
ATOM 602 N N . GLY A 1 80 ? 12.518 -5.913 -12.789 1.00 97.50 80 GLY A N 1
ATOM 603 C CA . GLY A 1 80 ? 12.409 -6.292 -11.389 1.00 97.50 80 GLY A CA 1
ATOM 604 C C . GLY A 1 80 ? 11.503 -5.381 -10.545 1.00 97.50 80 GLY A C 1
ATOM 605 O O . GLY A 1 80 ? 11.118 -4.279 -10.958 1.00 97.50 80 GLY A O 1
ATOM 606 N N . PRO A 1 81 ? 11.133 -5.851 -9.342 1.00 97.44 81 PRO A N 1
ATOM 607 C CA . PRO A 1 81 ? 10.086 -5.250 -8.519 1.00 97.44 81 PRO A CA 1
ATOM 608 C C . PRO A 1 81 ? 10.445 -3.848 -8.010 1.00 97.44 81 PRO A C 1
ATOM 610 O O . PRO A 1 81 ? 9.611 -2.947 -8.075 1.00 97.44 81 PRO A O 1
ATOM 613 N N . GLU A 1 82 ? 11.681 -3.613 -7.559 1.00 97.75 82 GLU A N 1
ATOM 614 C CA . GLU A 1 82 ? 12.113 -2.293 -7.075 1.00 97.75 82 GLU A CA 1
ATOM 615 C C . GLU A 1 82 ? 12.085 -1.237 -8.179 1.00 97.75 82 GLU A C 1
ATOM 617 O O . GLU A 1 82 ? 11.657 -0.108 -7.945 1.00 97.75 82 GLU A O 1
ATOM 622 N N . ALA A 1 83 ? 12.502 -1.598 -9.395 1.00 97.94 83 ALA A N 1
ATOM 623 C CA . ALA A 1 83 ? 12.471 -0.685 -10.532 1.00 97.94 83 ALA A CA 1
ATOM 624 C C . ALA A 1 83 ? 11.035 -0.418 -11.020 1.00 97.94 83 ALA A C 1
ATOM 626 O O . ALA A 1 83 ? 10.770 0.624 -11.621 1.00 97.94 83 ALA A O 1
ATOM 627 N N . GLY A 1 84 ? 10.093 -1.320 -10.720 1.00 97.62 84 GLY A N 1
ATOM 628 C CA . GLY A 1 84 ? 8.658 -1.122 -10.921 1.00 97.62 84 GLY A CA 1
ATOM 629 C C . GLY A 1 84 ? 7.995 -0.199 -9.889 1.00 97.62 84 GLY A C 1
ATOM 630 O O . GLY A 1 84 ? 6.955 0.392 -10.194 1.00 97.62 84 GLY A O 1
ATOM 631 N N . MET A 1 85 ? 8.596 -0.012 -8.706 1.00 98.19 85 MET A N 1
ATOM 632 C CA . MET A 1 85 ? 8.021 0.777 -7.603 1.00 98.19 85 MET A CA 1
ATOM 633 C C . MET A 1 85 ? 7.574 2.189 -8.022 1.00 98.19 85 MET A C 1
ATOM 635 O O . MET A 1 85 ? 6.429 2.551 -7.736 1.00 98.19 85 MET A O 1
ATOM 639 N N . PRO A 1 86 ? 8.370 2.981 -8.775 1.00 98.31 86 PRO A N 1
ATOM 640 C CA . PRO A 1 86 ? 7.942 4.308 -9.201 1.00 98.31 86 PRO A CA 1
ATOM 641 C C . PRO A 1 86 ? 6.684 4.267 -10.080 1.00 98.31 86 PRO A C 1
ATOM 643 O O . PRO A 1 86 ? 5.868 5.187 -10.028 1.00 98.31 86 PRO A O 1
ATOM 646 N N . VAL A 1 87 ? 6.485 3.220 -10.883 1.00 98.38 87 VAL A N 1
ATOM 647 C CA . VAL A 1 87 ? 5.263 3.064 -11.686 1.00 98.38 87 VAL A CA 1
ATOM 648 C C . VAL A 1 87 ? 4.074 2.712 -10.791 1.00 98.38 87 VAL A C 1
ATOM 650 O O . VAL A 1 87 ? 2.998 3.283 -10.973 1.00 98.38 87 VAL A O 1
ATOM 653 N N . MET A 1 88 ? 4.265 1.847 -9.792 1.00 98.56 88 MET A N 1
ATOM 654 C CA . MET A 1 88 ? 3.195 1.453 -8.867 1.00 98.56 88 MET A CA 1
ATOM 655 C C . MET A 1 88 ? 2.739 2.604 -7.971 1.00 98.56 88 MET A C 1
ATOM 657 O O . MET A 1 88 ? 1.537 2.823 -7.826 1.00 98.56 88 MET A O 1
ATOM 661 N N . GLU A 1 89 ? 3.661 3.418 -7.454 1.00 98.62 89 GLU A N 1
ATOM 662 C CA . GLU A 1 89 ? 3.299 4.668 -6.777 1.00 98.62 89 GLU A CA 1
ATOM 663 C C . GLU A 1 89 ? 2.544 5.618 -7.716 1.00 98.62 89 GLU A C 1
ATOM 665 O O . GLU A 1 89 ? 1.568 6.246 -7.318 1.00 98.62 89 GLU A O 1
ATOM 670 N N . GLY A 1 90 ? 2.953 5.696 -8.988 1.00 98.38 90 GLY A N 1
ATOM 671 C CA . GLY A 1 90 ? 2.246 6.479 -10.004 1.00 98.38 90 GLY A CA 1
ATOM 672 C C . GLY A 1 90 ? 0.799 6.019 -10.186 1.00 98.38 90 GLY A C 1
ATOM 673 O O . GLY A 1 90 ? -0.109 6.847 -10.166 1.00 98.38 90 GLY A O 1
ATOM 674 N N . LYS A 1 91 ? 0.561 4.704 -10.280 1.00 98.50 91 LYS A N 1
ATOM 675 C CA . LYS A 1 91 ? -0.797 4.134 -10.284 1.00 98.50 91 LYS A CA 1
ATOM 676 C C . LYS A 1 91 ? -1.570 4.534 -9.018 1.00 98.50 91 LYS A C 1
ATOM 678 O O . LYS A 1 91 ? -2.735 4.908 -9.126 1.00 98.50 91 LYS A O 1
ATOM 683 N N . CYS A 1 92 ? -0.936 4.521 -7.842 1.00 98.75 92 CYS A N 1
ATOM 684 C CA . CYS A 1 92 ? -1.580 4.937 -6.590 1.00 98.75 92 CYS A CA 1
ATOM 685 C C . CYS A 1 92 ? -2.003 6.415 -6.613 1.00 98.75 92 CYS A C 1
ATOM 687 O O . CYS A 1 92 ? -3.121 6.738 -6.210 1.00 98.75 92 CYS A O 1
ATOM 689 N N . VAL A 1 93 ? -1.164 7.302 -7.164 1.00 98.56 93 VAL A N 1
ATOM 690 C CA . VAL A 1 93 ? -1.518 8.715 -7.385 1.00 98.56 93 VAL A CA 1
ATOM 691 C C . VAL A 1 93 ? -2.756 8.834 -8.274 1.00 98.56 93 VAL A C 1
ATOM 693 O O . VAL A 1 93 ? -3.635 9.639 -7.973 1.00 98.56 93 VAL A O 1
ATOM 696 N N . LEU A 1 94 ? -2.8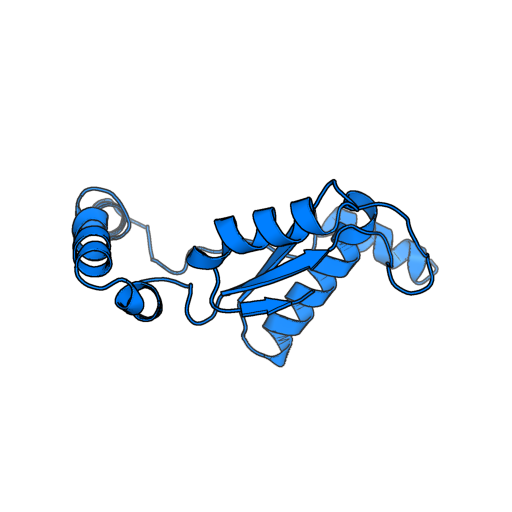77 8.022 -9.332 1.00 98.44 94 LEU A N 1
ATOM 697 C CA . LEU A 1 94 ? -4.057 8.029 -10.209 1.00 98.44 94 LEU A CA 1
ATOM 698 C C . LEU A 1 94 ? -5.324 7.558 -9.480 1.00 98.44 94 LEU A C 1
ATOM 700 O O . LEU A 1 94 ? -6.348 8.241 -9.551 1.00 98.44 94 LEU A O 1
ATOM 704 N N . PHE A 1 95 ? -5.249 6.440 -8.745 1.00 98.69 95 PHE A N 1
ATOM 705 C CA . PHE A 1 95 ? -6.351 5.945 -7.909 1.00 98.69 95 PHE A CA 1
ATOM 706 C C . PHE A 1 95 ? -6.847 7.024 -6.949 1.00 98.69 95 PHE A C 1
ATOM 708 O O . PHE A 1 95 ? -8.054 7.272 -6.856 1.00 98.69 95 PHE A O 1
ATOM 715 N N . LYS A 1 96 ? -5.914 7.718 -6.289 1.00 98.25 96 LYS A N 1
ATOM 716 C CA . LYS A 1 96 ? -6.270 8.754 -5.330 1.00 98.25 96 LYS A CA 1
ATOM 717 C C . LYS A 1 96 ? -6.844 9.999 -5.998 1.00 98.25 96 LYS A C 1
ATOM 719 O O . LYS A 1 96 ? -7.891 10.482 -5.575 1.00 98.25 96 LYS A O 1
ATOM 724 N N . SER A 1 97 ? -6.186 10.496 -7.041 1.00 98.38 97 SER A N 1
ATOM 725 C CA . SER A 1 97 ? -6.511 11.782 -7.673 1.00 98.38 97 SER A CA 1
ATOM 726 C C . SER A 1 97 ? -7.820 11.742 -8.455 1.00 98.38 97 SER A C 1
ATOM 728 O O . SER A 1 97 ? -8.557 12.724 -8.459 1.00 98.38 97 SER A O 1
ATOM 730 N N . PHE A 1 98 ? -8.119 10.616 -9.107 1.00 98.31 98 PHE A N 1
ATOM 731 C CA . PHE A 1 98 ? -9.270 10.507 -10.007 1.00 98.31 98 PHE A CA 1
ATOM 732 C C . PHE A 1 98 ? -10.396 9.629 -9.459 1.00 98.31 98 PHE A C 1
ATOM 734 O O . PHE A 1 98 ? -11.549 9.832 -9.826 1.00 98.31 98 PHE A O 1
ATOM 741 N N . GLY A 1 99 ? -10.083 8.673 -8.581 1.00 97.69 99 GLY A N 1
ATOM 742 C CA . GLY A 1 99 ? -11.072 7.769 -7.989 1.00 97.69 99 GLY A CA 1
ATOM 743 C C . GLY A 1 99 ? -11.381 8.039 -6.517 1.00 97.69 99 GLY A C 1
ATOM 744 O O . GLY A 1 99 ? -12.301 7.432 -5.980 1.00 97.69 99 GLY A O 1
ATOM 745 N N . ASN A 1 100 ? -10.611 8.904 -5.843 1.00 97.88 100 ASN A N 1
ATOM 746 C CA . ASN A 1 100 ? -10.596 9.011 -4.378 1.00 97.88 100 ASN A CA 1
ATOM 747 C C . ASN A 1 100 ? -10.449 7.639 -3.678 1.00 97.88 100 ASN A C 1
ATOM 749 O O . ASN A 1 100 ? -10.979 7.412 -2.585 1.00 97.88 100 ASN A O 1
ATOM 753 N N . VAL A 1 101 ? -9.702 6.735 -4.314 1.00 98.50 101 VAL A N 1
ATOM 754 C CA . VAL A 1 101 ? -9.376 5.407 -3.794 1.00 98.50 101 VAL A CA 1
ATOM 755 C C . VAL A 1 101 ? -8.014 5.482 -3.122 1.00 98.50 101 VAL A C 1
ATOM 757 O O . VAL A 1 101 ? -7.056 5.963 -3.729 1.00 98.50 101 VAL A O 1
ATOM 760 N N . ASP A 1 102 ? -7.914 5.034 -1.870 1.00 98.50 102 ASP A N 1
ATOM 761 C CA . ASP A 1 102 ? -6.601 4.873 -1.250 1.00 98.50 102 ASP A CA 1
ATOM 762 C C . ASP A 1 102 ? -5.950 3.630 -1.865 1.00 98.50 102 ASP A C 1
ATOM 764 O O . ASP A 1 102 ? -6.565 2.570 -1.971 1.00 98.50 102 ASP A O 1
ATOM 768 N N . ALA A 1 103 ? -4.702 3.753 -2.296 1.00 98.56 103 ALA A N 1
ATOM 769 C CA . ALA A 1 103 ? -3.984 2.679 -2.962 1.00 98.56 103 ALA A CA 1
ATOM 770 C C . ALA A 1 103 ? -2.577 2.557 -2.383 1.00 98.56 103 ALA A C 1
ATOM 772 O O . ALA A 1 103 ? -1.958 3.567 -2.043 1.00 98.56 103 ALA A O 1
ATOM 773 N N . PHE A 1 104 ? -2.088 1.324 -2.263 1.00 98.44 104 PHE A N 1
ATOM 774 C CA . PHE A 1 104 ? -0.770 1.044 -1.705 1.00 98.44 104 PHE A CA 1
ATOM 775 C C . PHE A 1 104 ? 0.024 0.096 -2.616 1.00 98.44 104 PHE A C 1
ATOM 777 O O . PHE A 1 104 ? -0.502 -0.962 -2.980 1.00 98.44 104 PHE A O 1
ATOM 784 N N . PRO A 1 105 ? 1.266 0.444 -3.001 1.00 98.44 105 PRO A N 1
ATOM 785 C CA . PRO A 1 105 ? 2.063 -0.362 -3.911 1.00 98.44 105 PRO A CA 1
ATOM 786 C C . PRO A 1 105 ? 2.693 -1.556 -3.182 1.00 98.44 105 PRO A C 1
ATOM 788 O O . PRO A 1 105 ? 3.311 -1.401 -2.130 1.00 98.44 105 PRO A O 1
ATOM 791 N N . LEU A 1 106 ? 2.574 -2.752 -3.761 1.00 98.25 106 LEU A N 1
ATOM 792 C CA . LEU A 1 106 ? 3.177 -3.990 -3.264 1.00 98.25 106 LEU A CA 1
ATOM 793 C C . LEU A 1 106 ? 3.976 -4.667 -4.383 1.00 98.25 106 LEU A C 1
ATOM 795 O O . LEU A 1 106 ? 3.415 -5.314 -5.264 1.00 98.25 106 LEU A O 1
ATOM 799 N N . CYS A 1 107 ? 5.299 -4.534 -4.338 1.00 98.00 107 CYS A N 1
ATOM 800 C CA . CYS A 1 107 ? 6.187 -5.161 -5.316 1.00 98.00 107 CYS A CA 1
ATOM 801 C C . CYS A 1 107 ? 6.700 -6.506 -4.771 1.00 98.00 107 CYS A C 1
ATOM 803 O O . CYS A 1 107 ? 7.397 -6.543 -3.756 1.00 98.00 107 CYS A O 1
ATOM 805 N N . ILE A 1 108 ? 6.344 -7.616 -5.418 1.00 98.25 108 ILE A N 1
ATOM 806 C CA . ILE A 1 108 ? 6.665 -8.979 -4.978 1.00 98.25 108 ILE A CA 1
ATOM 807 C C . ILE A 1 108 ? 7.981 -9.431 -5.622 1.00 98.25 108 ILE A C 1
ATOM 809 O O . ILE A 1 108 ? 8.131 -9.417 -6.838 1.00 98.25 108 ILE A O 1
ATOM 813 N N . ARG A 1 109 ? 8.936 -9.887 -4.803 1.00 97.75 109 ARG A N 1
ATOM 814 C CA . ARG A 1 109 ? 10.233 -10.440 -5.245 1.00 97.75 109 ARG A CA 1
ATOM 815 C C . ARG A 1 109 ? 10.136 -11.906 -5.669 1.00 97.75 109 ARG A C 1
ATOM 817 O O . ARG A 1 109 ? 10.853 -12.758 -5.151 1.00 97.75 109 ARG A O 1
ATOM 824 N N . SER A 1 110 ? 9.211 -12.209 -6.570 1.00 97.38 110 SER A N 1
ATOM 825 C CA . SER A 1 110 ? 9.049 -13.537 -7.160 1.00 97.38 110 SER A CA 1
ATOM 826 C C . SER A 1 110 ? 8.311 -13.426 -8.485 1.00 97.38 110 SER A C 1
ATOM 828 O O . SER A 1 110 ? 7.366 -12.652 -8.576 1.00 97.38 110 SER A O 1
ATOM 830 N N . HIS A 1 111 ? 8.719 -14.232 -9.465 1.00 96.56 111 HIS A N 1
ATOM 831 C CA . HIS A 1 111 ? 8.003 -14.435 -10.729 1.00 96.56 111 HIS A CA 1
ATOM 832 C C . HIS A 1 111 ? 7.204 -15.748 -10.734 1.00 96.56 111 HIS A C 1
ATOM 834 O O . HIS A 1 111 ? 6.516 -16.061 -11.704 1.00 96.56 111 HIS A O 1
ATOM 840 N N . GLU A 1 112 ? 7.288 -16.529 -9.653 1.00 98.19 112 GLU A N 1
ATOM 841 C CA . GLU A 1 112 ? 6.573 -17.793 -9.541 1.00 98.19 112 GLU A CA 1
ATOM 842 C C . GLU A 1 112 ? 5.097 -17.513 -9.269 1.00 98.19 112 GLU A C 1
ATOM 844 O O . GLU A 1 112 ? 4.736 -16.983 -8.213 1.00 98.19 112 GLU A O 1
ATOM 849 N N . VAL A 1 113 ? 4.239 -17.896 -10.215 1.00 98.06 113 VAL A N 1
ATOM 850 C CA . VAL A 1 113 ? 2.793 -17.628 -10.175 1.00 98.06 113 VAL A CA 1
ATOM 851 C C . VAL A 1 113 ? 2.175 -18.088 -8.856 1.00 98.06 113 VAL A C 1
ATOM 853 O O . VAL A 1 113 ? 1.486 -17.308 -8.201 1.00 98.06 113 VAL A O 1
ATOM 856 N N . ASP A 1 114 ? 2.475 -19.311 -8.417 1.00 98.44 114 ASP A N 1
ATOM 857 C CA . ASP A 1 114 ? 1.933 -19.861 -7.170 1.00 98.44 114 ASP A CA 1
ATOM 858 C C . ASP A 1 114 ? 2.373 -19.057 -5.942 1.00 98.44 114 ASP A C 1
ATOM 860 O O . ASP A 1 114 ? 1.590 -18.854 -5.011 1.00 98.44 114 ASP A O 1
ATOM 864 N N . THR A 1 115 ? 3.605 -18.537 -5.957 1.00 98.44 115 THR A N 1
ATOM 865 C CA . THR A 1 115 ? 4.108 -17.675 -4.883 1.00 98.44 115 THR A CA 1
ATOM 866 C C . THR A 1 115 ? 3.350 -16.354 -4.871 1.00 98.44 115 THR A C 1
ATOM 868 O O . THR A 1 115 ? 2.839 -15.965 -3.824 1.00 98.44 115 THR A O 1
ATOM 871 N N . ILE A 1 116 ? 3.208 -15.697 -6.026 1.00 98.38 116 ILE A N 1
ATOM 872 C CA . ILE A 1 116 ? 2.483 -14.425 -6.158 1.00 98.38 116 ILE A CA 1
ATOM 873 C C . ILE A 1 116 ? 1.027 -14.584 -5.701 1.00 98.38 116 ILE A C 1
ATOM 875 O O . ILE A 1 116 ? 0.552 -13.818 -4.860 1.00 98.38 116 ILE A O 1
ATOM 879 N N . VAL A 1 117 ? 0.326 -15.602 -6.207 1.00 98.44 117 VAL A N 1
ATOM 880 C CA . VAL A 1 117 ? -1.076 -15.878 -5.861 1.00 98.44 117 VAL A CA 1
ATOM 881 C C . VAL A 1 117 ? -1.220 -16.138 -4.364 1.00 98.44 117 VAL A C 1
ATOM 883 O O . VAL A 1 117 ? -2.100 -15.560 -3.723 1.00 98.44 117 VAL A O 1
ATOM 886 N N . ASN A 1 118 ? -0.347 -16.965 -3.783 1.00 98.62 118 ASN A N 1
ATOM 887 C CA . ASN A 1 118 ? -0.386 -17.253 -2.354 1.00 98.62 118 ASN A CA 1
ATOM 888 C C . ASN A 1 118 ? -0.099 -16.002 -1.508 1.00 98.62 118 ASN A C 1
ATOM 890 O O . ASN A 1 118 ? -0.813 -15.744 -0.539 1.00 98.62 118 ASN A O 1
ATOM 894 N N . THR A 1 119 ? 0.884 -15.184 -1.892 1.00 98.50 119 THR A N 1
ATOM 895 C CA . THR A 1 119 ? 1.184 -13.914 -1.217 1.00 98.50 119 THR A CA 1
ATOM 896 C C . THR A 1 119 ? -0.024 -12.979 -1.226 1.00 98.50 119 THR A C 1
ATOM 898 O O . THR A 1 119 ? -0.417 -12.486 -0.169 1.00 98.50 119 THR A O 1
ATOM 901 N N . ILE A 1 120 ? -0.662 -12.773 -2.382 1.00 98.31 120 ILE A N 1
ATOM 902 C CA . ILE A 1 120 ? -1.851 -11.912 -2.492 1.00 98.31 120 ILE A CA 1
ATOM 903 C C . ILE A 1 120 ? -2.999 -12.468 -1.646 1.00 98.31 120 ILE A C 1
ATOM 905 O O . ILE A 1 120 ? -3.641 -11.718 -0.911 1.00 98.31 120 ILE A O 1
ATOM 909 N N . LYS A 1 121 ? -3.233 -13.785 -1.696 1.00 98.31 121 LYS A N 1
ATOM 910 C CA . LYS A 1 121 ? -4.283 -14.454 -0.916 1.00 98.31 121 LYS A CA 1
ATOM 911 C C . LYS A 1 121 ? -4.115 -14.229 0.587 1.00 98.31 121 LYS A C 1
ATOM 913 O O . LYS A 1 121 ? -5.098 -13.948 1.266 1.00 98.31 121 LYS A O 1
ATOM 918 N N . LEU A 1 122 ? -2.890 -14.329 1.102 1.00 98.19 122 LEU A N 1
ATOM 919 C CA . LEU A 1 122 ? -2.600 -14.118 2.524 1.00 98.19 122 LEU A CA 1
ATOM 920 C C . LEU A 1 122 ? -2.778 -12.655 2.957 1.00 98.19 122 LEU A C 1
ATOM 922 O O . LEU A 1 122 ? -3.120 -12.398 4.108 1.00 98.19 122 LEU A O 1
ATOM 926 N N . LEU A 1 123 ? -2.586 -11.701 2.042 1.00 97.62 123 LEU A N 1
ATOM 927 C CA . LEU A 1 123 ? -2.729 -10.266 2.311 1.00 97.62 123 LEU A CA 1
ATOM 928 C C . LEU A 1 123 ? -4.148 -9.723 2.070 1.00 97.62 123 LEU A C 1
ATOM 930 O O . LEU A 1 123 ? -4.452 -8.606 2.489 1.00 97.62 123 LEU A O 1
ATOM 934 N N . ALA A 1 124 ? -5.031 -10.491 1.423 1.00 95.44 124 ALA A N 1
ATOM 935 C CA . ALA A 1 124 ? -6.341 -10.026 0.957 1.00 95.44 124 ALA A CA 1
ATOM 936 C C . ALA A 1 124 ? -7.266 -9.489 2.072 1.00 95.44 124 ALA A C 1
ATOM 938 O O . ALA A 1 124 ? -8.154 -8.685 1.797 1.00 95.44 124 ALA A O 1
ATOM 939 N N . GLY A 1 125 ? -7.053 -9.882 3.334 1.00 96.25 125 GLY A N 1
ATOM 940 C CA . GLY A 1 125 ? -7.804 -9.353 4.480 1.00 96.25 125 GLY A CA 1
ATOM 941 C C . GLY A 1 125 ? -7.587 -7.856 4.741 1.00 96.25 125 GLY A C 1
ATOM 942 O O . GLY A 1 125 ? -8.446 -7.217 5.341 1.00 96.25 125 GLY A O 1
ATOM 943 N N . SER A 1 126 ? -6.482 -7.282 4.259 1.00 97.62 126 SER A N 1
ATOM 944 C CA . SER A 1 126 ? -6.138 -5.866 4.461 1.00 97.62 126 SER A CA 1
ATOM 945 C C . SER A 1 126 ? -6.738 -4.930 3.408 1.00 97.62 126 SER A C 1
ATOM 947 O O . SER A 1 126 ? -6.778 -3.719 3.617 1.00 97.62 126 SER A O 1
ATOM 949 N N . PHE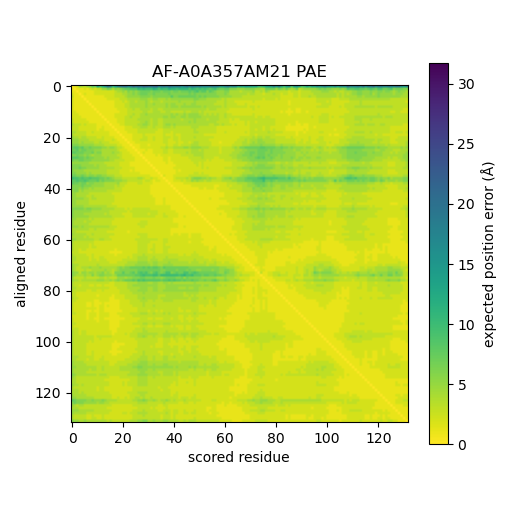 A 1 127 ? -7.197 -5.468 2.277 1.00 98.50 127 PHE A N 1
ATOM 950 C CA . PHE A 1 127 ? -7.577 -4.685 1.102 1.00 98.50 127 PHE A CA 1
ATOM 951 C C . PHE A 1 127 ? -9.030 -4.951 0.696 1.00 98.50 127 PHE A C 1
ATOM 953 O O . PHE A 1 127 ? -9.568 -6.041 0.897 1.00 98.50 127 PHE A O 1
ATOM 960 N N . GLY A 1 128 ? -9.676 -3.934 0.131 1.00 97.69 128 GLY A N 1
ATOM 961 C CA . GLY A 1 128 ? -10.993 -4.039 -0.500 1.00 97.69 128 GLY A CA 1
ATOM 962 C C . GLY A 1 128 ? -10.913 -4.415 -1.978 1.00 97.69 128 GLY A C 1
ATOM 963 O O . GLY A 1 128 ? -11.906 -4.851 -2.549 1.00 97.69 128 GLY A O 1
ATOM 964 N N . GLY A 1 129 ? -9.732 -4.284 -2.590 1.00 98.19 129 GLY A N 1
ATOM 965 C CA . GLY A 1 129 ? -9.486 -4.668 -3.976 1.00 98.19 129 GLY A CA 1
ATOM 966 C C . GLY A 1 129 ? -8.006 -4.904 -4.273 1.00 98.19 129 GLY A C 1
ATOM 967 O O . GLY A 1 129 ? -7.130 -4.409 -3.563 1.00 98.19 129 GLY A O 1
ATOM 968 N N . ILE A 1 130 ? -7.742 -5.657 -5.342 1.00 98.56 130 ILE A N 1
ATOM 969 C CA . ILE A 1 130 ? -6.401 -5.952 -5.858 1.00 98.56 130 ILE A CA 1
ATOM 970 C C . ILE A 1 130 ? -6.319 -5.454 -7.305 1.00 98.56 130 ILE A C 1
ATOM 972 O O . ILE A 1 130 ? -7.157 -5.808 -8.134 1.00 98.56 130 ILE A O 1
ATOM 976 N N . ASN A 1 131 ? -5.307 -4.645 -7.609 1.00 98.56 131 ASN A N 1
ATOM 977 C CA . ASN A 1 131 ? -4.918 -4.244 -8.956 1.00 98.56 131 ASN A CA 1
ATOM 978 C C . ASN A 1 131 ? -3.583 -4.918 -9.296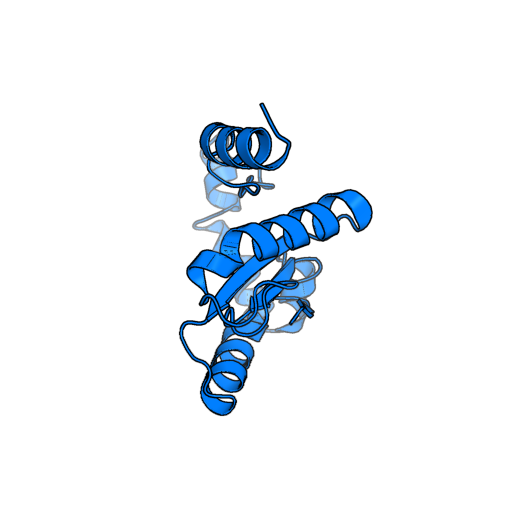 1.00 98.56 131 ASN A C 1
ATOM 980 O O . ASN A 1 131 ? -2.587 -4.607 -8.652 1.00 98.56 131 ASN A O 1
ATOM 984 N N . LEU A 1 132 ? -3.581 -5.835 -10.266 1.00 96.50 132 LEU A N 1
ATOM 985 C CA . LEU A 1 132 ? -2.370 -6.461 -10.815 1.00 96.50 132 LEU A CA 1
ATOM 986 C C . LEU A 1 132 ? -1.721 -5.582 -11.907 1.00 96.50 132 LEU A C 1
ATOM 988 O O . LEU A 1 132 ? -2.431 -4.740 -12.515 1.00 96.50 132 LEU A O 1
#

Sequence (132 aa):
MTIGEKAVQAHVEWQGKIEVISRAPVTNKDELSIAYTPGVAQPCLEIQKDVDKSYELTRRHNLVAVVTDGSAVLGLGNIGPEAGMPVMEGKCVLFKSFGNVDAFPLCIRSHEVDTIVNTIKLLAGSFGGINL

Nearest PDB structures (foldseek):
  5cee-assembly1_A-2  TM=9.925E-01  e=7.102E-13  Aster yellows witches'-broom phytoplasma AYWB
  6zng-assembly1_D  TM=9.425E-01  e=2.786E-13  Bdellovibrio bacteriovorus HD100
  1vl6-assembly1_B  TM=9.786E-01  e=3.174E-12  Thermotoga maritima MSB8
  1vl6-assembly1_D  TM=9.783E-01  e=7.143E-12  Thermotoga maritima MSB8
  2a9f-assembly1_B  TM=9.752E-01  e=1.821E-11  Streptococcus pyogenes

Secondary structure (DSSP, 8-state):
--HHHHHHHHHHHHTSS-----SS--SSHHHHHHHSTTTTHHHHHHHHH-TTHHHHHSGGGGEEEEEE-SSS-TTS----HHHHHHHHHHHHHHHHHHH--EEEEEE-S---HHHHHHHHHHHGGG-SEEE-

pLDDT: mean 97.55, std 1.76, range [82.62, 98.75]

Radius of gyration: 18.02 Å; Cα contacts (8 Å, |Δi|>4): 159; chains: 1; bounding box: 35×40×48 Å

Mean predicted aligned error: 2.82 Å

Foldseek 3Di:
DDPVVVVVVVCVVCVAQDDDDDPQDDPDDVSCCCVDPPNVVVLVVVCVVPVVCCCVSHLQVQEEEEEDQQQCQPVPGRPGQVVNRNVSSVVQCCCCVPVVGHYDYDHDPDPDPVVRVVVCVVCNSRHNYYHD

Solvent-accessible surface area (backbone atoms only — not comparable to full-atom values): 7524 Å² total; per-residue (Å²): 129,56,72,68,57,50,50,55,53,48,44,62,75,57,71,48,78,75,83,91,76,82,86,68,75,70,90,50,72,68,41,39,25,48,75,30,74,71,43,43,54,55,63,53,56,50,27,72,77,37,64,72,45,39,43,75,78,43,65,22,64,49,25,31,39,33,38,44,42,14,61,68,40,82,95,71,37,65,65,37,22,77,71,28,42,68,57,34,36,48,52,26,47,48,35,36,75,77,64,72,29,47,48,46,64,44,61,38,96,52,88,50,62,70,57,51,54,50,54,50,61,73,50,45,86,65,33,60,44,79,43,117